Protein AF-A0A1E8W1L3-F1 (afdb_monomer)

Structure (mmCIF, N/CA/C/O backbone):
data_AF-A0A1E8W1L3-F1
#
_entry.id   AF-A0A1E8W1L3-F1
#
loop_
_atom_site.group_PDB
_atom_site.id
_atom_site.type_symbol
_atom_site.label_atom_id
_atom_site.label_alt_id
_atom_site.label_comp_id
_atom_site.label_asym_id
_atom_site.label_entity_id
_atom_site.label_seq_id
_atom_site.pdbx_PDB_ins_code
_atom_site.Cartn_x
_atom_site.Cartn_y
_atom_site.Cartn_z
_atom_site.occupancy
_atom_site.B_iso_or_equiv
_atom_site.auth_seq_id
_atom_site.auth_comp_id
_atom_site.auth_asym_id
_atom_site.auth_atom_id
_atom_site.pdbx_PDB_model_num
ATOM 1 N N . MET A 1 1 ? 4.325 2.516 -3.346 1.00 89.62 1 MET A N 1
ATOM 2 C CA . MET A 1 1 ? 2.999 1.878 -3.500 1.00 89.62 1 MET A CA 1
ATOM 3 C C . MET A 1 1 ? 1.967 2.890 -3.979 1.00 89.62 1 MET A C 1
ATOM 5 O O . MET A 1 1 ? 1.993 4.034 -3.534 1.00 89.62 1 MET A O 1
ATOM 9 N N . LYS A 1 2 ? 1.027 2.461 -4.825 1.00 94.31 2 LYS A N 1
ATOM 10 C CA . LYS A 1 2 ? -0.070 3.269 -5.385 1.00 94.31 2 LYS A CA 1
ATOM 11 C C . LYS A 1 2 ? -1.357 3.261 -4.541 1.00 94.31 2 LYS A C 1
ATOM 13 O O . LYS A 1 2 ? -2.400 3.712 -5.000 1.00 94.31 2 LYS A O 1
ATOM 18 N N . LEU A 1 3 ? -1.303 2.813 -3.281 1.00 96.62 3 LEU A N 1
ATOM 19 C CA . LEU A 1 3 ? -2.484 2.646 -2.410 1.00 96.62 3 LEU A CA 1
ATOM 20 C C . LEU A 1 3 ? -3.369 3.895 -2.308 1.00 96.62 3 LEU A C 1
ATOM 22 O O . LEU A 1 3 ? -4.584 3.810 -2.454 1.00 96.62 3 LEU A O 1
ATOM 26 N N . LYS A 1 4 ? -2.766 5.072 -2.109 1.00 97.62 4 LYS A N 1
ATOM 27 C CA . L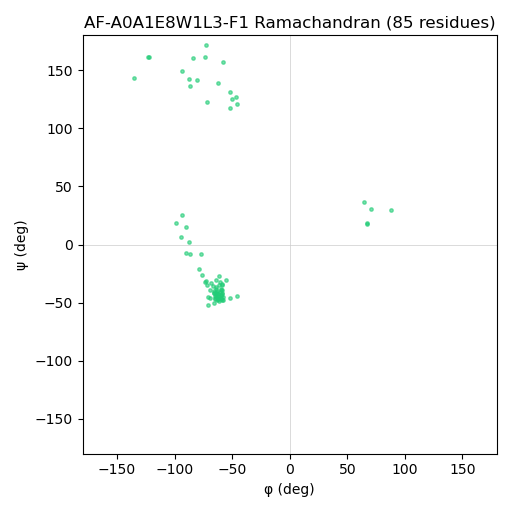YS A 1 4 ? -3.510 6.337 -2.003 1.00 97.62 4 LYS A CA 1
ATOM 28 C C . LYS A 1 4 ? -4.239 6.697 -3.297 1.00 97.62 4 LYS A C 1
ATOM 30 O O . LYS A 1 4 ? -5.322 7.278 -3.242 1.00 97.62 4 LYS A O 1
ATOM 35 N N . GLU A 1 5 ? -3.633 6.394 -4.438 1.00 97.44 5 GLU A N 1
ATOM 36 C CA . GLU A 1 5 ? -4.208 6.631 -5.761 1.00 97.44 5 GLU A CA 1
ATOM 37 C C . GLU A 1 5 ? -5.366 5.666 -6.020 1.00 97.44 5 GLU A C 1
ATOM 39 O O . GLU A 1 5 ? -6.482 6.116 -6.277 1.00 97.44 5 GLU A O 1
ATOM 44 N N . LEU A 1 6 ? -5.135 4.363 -5.834 1.00 97.44 6 LEU A N 1
ATOM 45 C CA . LEU A 1 6 ? -6.142 3.311 -5.999 1.00 97.44 6 LEU A CA 1
ATOM 46 C C . LEU A 1 6 ? -7.348 3.535 -5.084 1.00 97.44 6 LEU A C 1
ATOM 48 O O . LEU A 1 6 ? -8.491 3.507 -5.541 1.00 97.44 6 LEU A O 1
ATOM 52 N N . ARG A 1 7 ? -7.109 3.874 -3.814 1.00 98.12 7 ARG A N 1
ATOM 53 C CA . ARG A 1 7 ? -8.175 4.214 -2.872 1.00 98.12 7 ARG A CA 1
ATOM 54 C C . ARG A 1 7 ? -9.022 5.390 -3.358 1.00 98.12 7 ARG A C 1
ATOM 56 O O . ARG A 1 7 ? -10.248 5.336 -3.296 1.00 98.12 7 ARG A O 1
ATOM 63 N N . ARG 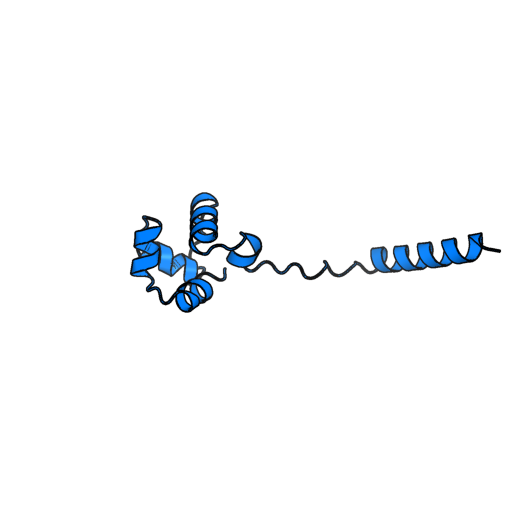A 1 8 ? -8.377 6.471 -3.812 1.00 98.12 8 ARG A N 1
ATOM 64 C CA . ARG A 1 8 ? -9.067 7.674 -4.307 1.00 98.12 8 ARG A CA 1
ATOM 65 C C . ARG A 1 8 ? -9.854 7.390 -5.582 1.00 98.12 8 ARG A C 1
ATOM 67 O O . ARG A 1 8 ? -10.978 7.866 -5.689 1.00 98.12 8 ARG A O 1
ATOM 74 N N . LYS A 1 9 ? -9.300 6.592 -6.499 1.00 97.62 9 LYS A N 1
ATOM 75 C CA . LYS A 1 9 ? -9.976 6.136 -7.724 1.00 97.62 9 LYS A CA 1
ATOM 76 C C . LYS A 1 9 ? -11.256 5.352 -7.413 1.00 97.62 9 LYS A C 1
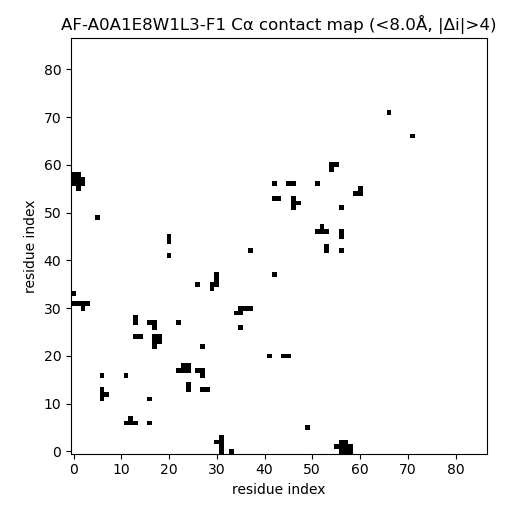ATOM 78 O O . LYS A 1 9 ? -12.236 5.490 -8.131 1.00 97.62 9 LYS A O 1
ATOM 83 N N . ASN A 1 10 ? -11.260 4.602 -6.312 1.00 97.19 10 ASN A N 1
ATOM 84 C CA . ASN A 1 10 ? -12.423 3.858 -5.823 1.00 97.19 10 ASN A CA 1
ATOM 85 C C . ASN A 1 10 ? -13.352 4.676 -4.902 1.00 97.19 10 ASN A C 1
ATOM 87 O O . ASN A 1 10 ? -14.325 4.139 -4.383 1.00 97.19 10 ASN A O 1
ATOM 91 N N . GLY A 1 11 ? -13.072 5.963 -4.659 1.00 98.00 11 GLY A N 1
ATOM 92 C CA . GLY A 1 11 ? -13.913 6.815 -3.809 1.00 98.00 11 GLY A CA 1
ATOM 93 C C . GLY A 1 11 ? -13.921 6.431 -2.323 1.00 98.00 11 GLY A C 1
ATOM 94 O O . GLY A 1 11 ? -14.821 6.836 -1.590 1.00 98.00 11 GLY A O 1
ATOM 95 N N . LEU A 1 12 ? -12.930 5.664 -1.860 1.00 98.25 12 LEU A N 1
ATOM 96 C CA . LEU A 1 12 ? -12.889 5.132 -0.499 1.00 98.25 12 LEU A CA 1
ATOM 97 C C . LEU A 1 12 ? -12.108 6.042 0.464 1.00 98.25 12 LEU A C 1
ATOM 99 O O . LEU A 1 12 ? -11.125 6.711 0.123 1.00 98.25 12 LEU A O 1
ATOM 103 N N . THR A 1 13 ? -12.510 6.034 1.729 1.00 98.56 13 THR A N 1
ATOM 104 C CA . THR A 1 13 ? -11.761 6.620 2.847 1.00 98.56 13 THR A CA 1
ATOM 105 C C . THR A 1 13 ? -10.719 5.633 3.375 1.00 98.56 13 THR A C 1
ATOM 107 O O . THR A 1 13 ? -10.802 4.429 3.143 1.00 98.56 13 THR A O 1
ATOM 110 N N . GLN A 1 14 ? -9.712 6.131 4.101 1.00 98.44 14 GLN A N 1
ATOM 111 C CA . GLN A 1 14 ? -8.718 5.257 4.745 1.00 98.44 14 GLN A CA 1
ATOM 112 C C . GLN A 1 14 ? -9.363 4.301 5.759 1.00 98.44 14 GLN A C 1
ATOM 114 O O . GLN A 1 14 ? -8.890 3.183 5.916 1.00 98.44 14 GLN A O 1
ATOM 119 N N . GLU A 1 15 ? -10.440 4.738 6.421 1.00 98.56 15 GLU A N 1
ATOM 120 C CA . GLU A 1 15 ? -11.206 3.919 7.367 1.00 98.56 15 GLU A CA 1
ATOM 121 C C . GLU A 1 15 ? -11.873 2.734 6.663 1.00 98.56 15 GLU A C 1
ATOM 123 O O . GLU A 1 15 ? -11.755 1.603 7.116 1.00 98.56 15 GLU A O 1
ATOM 128 N N . GLN A 1 16 ? -12.518 2.984 5.518 1.00 98.56 16 GLN A N 1
ATOM 129 C CA . GLN A 1 16 ? -13.206 1.944 4.752 1.00 98.56 16 GLN A CA 1
ATOM 130 C C . GLN A 1 16 ? -12.241 0.864 4.262 1.00 98.56 16 GLN A C 1
ATOM 132 O O . GLN A 1 16 ? -12.522 -0.312 4.447 1.00 98.56 16 GLN A O 1
ATOM 137 N N . VAL A 1 17 ? -11.092 1.241 3.690 1.00 98.25 17 VAL A N 1
ATOM 138 C CA . VAL A 1 17 ? -10.116 0.244 3.215 1.00 98.25 17 VAL A CA 1
ATOM 139 C C . VAL A 1 17 ? -9.526 -0.547 4.380 1.00 98.25 17 VAL A C 1
ATOM 141 O O . VAL A 1 17 ? -9.407 -1.763 4.293 1.00 98.25 17 VAL A O 1
ATOM 144 N N . ALA A 1 18 ? -9.205 0.125 5.489 1.00 98.19 18 ALA A N 1
ATOM 145 C CA . ALA A 1 18 ? -8.700 -0.538 6.685 1.00 98.19 18 ALA A CA 1
ATOM 146 C C . ALA A 1 18 ? -9.711 -1.552 7.248 1.00 98.19 18 ALA A C 1
ATOM 148 O O . ALA A 1 18 ? -9.324 -2.664 7.595 1.00 98.19 18 ALA A O 1
ATOM 149 N N . ALA A 1 19 ? -11.001 -1.202 7.263 1.00 98.19 19 ALA A N 1
ATOM 150 C CA . ALA A 1 19 ? -12.075 -2.106 7.661 1.00 98.19 19 ALA A CA 1
ATOM 151 C C . ALA A 1 19 ? -12.238 -3.293 6.696 1.00 98.19 19 ALA A C 1
ATOM 153 O O . ALA A 1 19 ? -12.404 -4.418 7.157 1.00 98.19 19 ALA A O 1
ATOM 154 N N . ILE A 1 20 ? -12.147 -3.062 5.380 1.00 96.56 20 ILE A N 1
ATOM 155 C CA . ILE A 1 20 ? -12.245 -4.113 4.351 1.00 96.56 20 ILE A CA 1
ATOM 156 C C . ILE A 1 20 ? -11.152 -5.169 4.529 1.00 96.56 20 ILE A C 1
ATOM 158 O O . ILE A 1 20 ? -11.437 -6.359 4.449 1.00 96.56 20 ILE A O 1
ATOM 162 N N . ILE A 1 21 ? -9.916 -4.742 4.797 1.00 96.19 21 ILE A N 1
ATOM 163 C CA . ILE A 1 21 ? -8.766 -5.650 4.938 1.00 96.19 21 ILE A CA 1
ATOM 164 C C . ILE A 1 21 ? -8.490 -6.055 6.396 1.00 96.19 21 ILE A C 1
ATOM 166 O O . ILE A 1 21 ? -7.482 -6.695 6.676 1.00 96.19 21 ILE A O 1
ATOM 170 N N . GLY A 1 22 ? -9.358 -5.669 7.338 1.00 96.69 22 GLY A N 1
ATOM 171 C CA . GLY A 1 22 ? -9.292 -6.117 8.732 1.00 96.69 22 GLY A CA 1
ATOM 172 C C . GLY A 1 22 ? -8.127 -5.559 9.558 1.00 96.69 22 GLY A C 1
ATOM 173 O O . GLY A 1 22 ? -7.667 -6.225 10.483 1.00 96.69 22 GLY A O 1
ATOM 174 N N . ILE A 1 23 ? -7.644 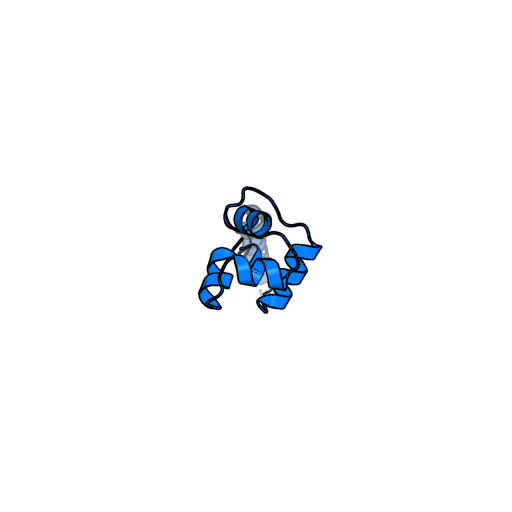-4.344 9.269 1.00 97.25 23 ILE A N 1
ATOM 175 C CA . ILE A 1 23 ? -6.523 -3.723 9.998 1.00 97.25 23 ILE A CA 1
ATOM 176 C C . ILE A 1 23 ? -6.900 -2.376 10.630 1.00 97.25 23 ILE A C 1
ATOM 178 O O . ILE A 1 23 ? -7.843 -1.715 10.198 1.00 97.25 23 ILE A O 1
ATOM 182 N N . PRO A 1 24 ? -6.129 -1.879 11.616 1.00 98.31 24 PRO A N 1
ATOM 183 C CA . PRO A 1 24 ? -6.337 -0.533 12.136 1.00 98.31 24 PRO A CA 1
ATOM 184 C C . PRO A 1 24 ? -6.115 0.546 11.065 1.00 98.31 24 PRO A C 1
ATOM 186 O O . PRO A 1 24 ? -5.104 0.531 10.356 1.00 98.31 24 PRO A O 1
ATOM 189 N N . LYS A 1 25 ? -6.974 1.575 11.032 1.00 98.19 25 LYS A N 1
ATOM 190 C CA . LYS A 1 25 ? -6.830 2.759 10.157 1.00 98.19 25 LYS A CA 1
ATOM 191 C C . LYS A 1 25 ? -5.414 3.338 10.155 1.00 98.19 25 LYS A C 1
ATOM 193 O O . LYS A 1 25 ? -4.875 3.674 9.103 1.00 98.19 25 LYS A O 1
ATOM 198 N N . LYS A 1 26 ?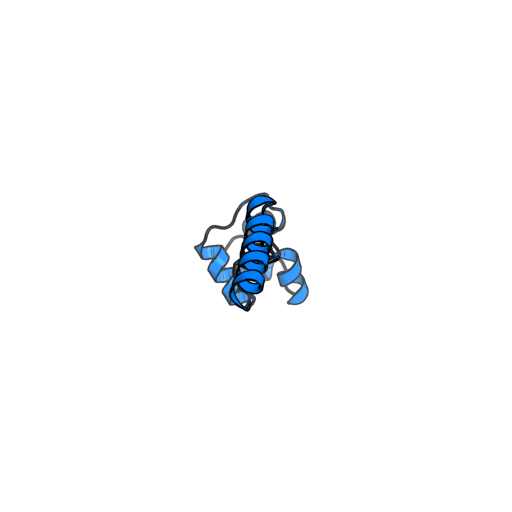 -4.797 3.461 11.336 1.00 98.25 26 LYS A N 1
ATOM 199 C CA . LYS A 1 26 ? -3.436 4.005 11.490 1.00 98.25 26 LYS A CA 1
ATOM 200 C C . LYS A 1 26 ? -2.394 3.160 10.749 1.00 98.25 26 LYS A C 1
ATOM 202 O O . LYS A 1 26 ? -1.450 3.716 10.193 1.00 98.25 26 LYS A O 1
ATOM 207 N N . THR A 1 27 ? -2.579 1.843 10.706 1.00 97.94 27 THR A N 1
ATOM 208 C CA . THR A 1 27 ? -1.724 0.919 9.954 1.00 97.94 27 THR A CA 1
ATOM 209 C C . THR A 1 27 ? -1.854 1.179 8.456 1.00 97.94 27 THR A C 1
ATOM 211 O O . THR A 1 27 ? -0.848 1.452 7.807 1.00 97.94 27 THR A O 1
ATOM 214 N N . TYR A 1 28 ? -3.084 1.236 7.934 1.00 98.19 28 TYR A N 1
ATOM 215 C CA . TYR A 1 28 ? -3.330 1.567 6.527 1.00 98.19 28 TYR A CA 1
ATOM 216 C C . TYR A 1 28 ? -2.780 2.955 6.142 1.00 98.19 28 TYR A C 1
ATOM 218 O O . TYR A 1 28 ? -2.119 3.124 5.118 1.00 98.19 28 TYR A O 1
ATOM 226 N N . GLN A 1 29 ? -2.974 3.959 7.002 1.00 98.19 29 GLN A N 1
ATOM 227 C CA . GLN A 1 29 ? -2.420 5.301 6.811 1.00 98.19 29 GLN A CA 1
ATOM 228 C C . GLN A 1 29 ? -0.885 5.287 6.735 1.00 98.19 29 GLN A C 1
ATOM 230 O O . GLN A 1 29 ? -0.303 6.034 5.947 1.00 98.19 29 GLN A O 1
ATOM 235 N N . ASN A 1 30 ? -0.222 4.462 7.549 1.00 98.12 30 ASN A N 1
ATOM 236 C CA . ASN A 1 30 ? 1.231 4.322 7.514 1.00 98.12 30 ASN A CA 1
ATOM 237 C C . ASN A 1 30 ? 1.714 3.645 6.226 1.00 98.12 30 ASN A C 1
ATOM 239 O O . ASN A 1 30 ? 2.761 4.054 5.723 1.00 98.12 30 ASN A O 1
ATOM 243 N N . TYR A 1 31 ? 0.945 2.708 5.661 1.00 97.50 31 TYR A N 1
ATOM 244 C CA . TYR A 1 31 ? 1.225 2.145 4.336 1.00 97.50 3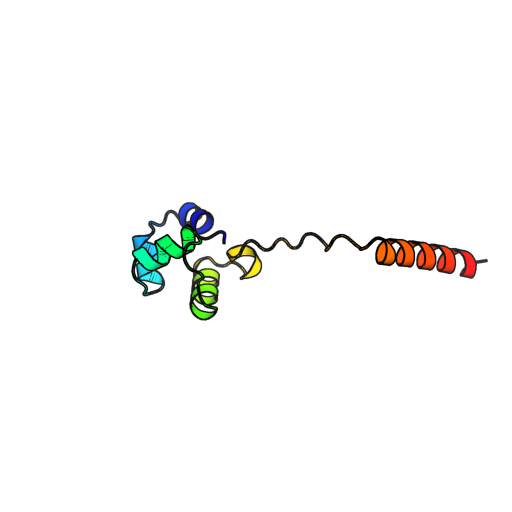1 TYR A CA 1
ATOM 245 C C . TYR A 1 31 ? 1.140 3.213 3.241 1.00 97.50 31 TYR A C 1
ATOM 247 O O . TYR A 1 31 ? 2.077 3.369 2.462 1.00 97.50 31 TYR A O 1
ATOM 255 N N . GLU A 1 32 ? 0.077 4.029 3.215 1.00 97.12 32 GLU A N 1
ATOM 256 C CA . GLU A 1 32 ? -0.055 5.113 2.222 1.00 97.12 32 GLU A CA 1
ATOM 257 C C . GLU A 1 32 ? 1.052 6.170 2.319 1.00 97.12 32 GLU A C 1
ATOM 259 O O . GLU A 1 32 ? 1.356 6.842 1.334 1.00 97.12 32 GLU A O 1
ATOM 264 N N . ARG A 1 33 ? 1.626 6.351 3.512 1.00 96.94 33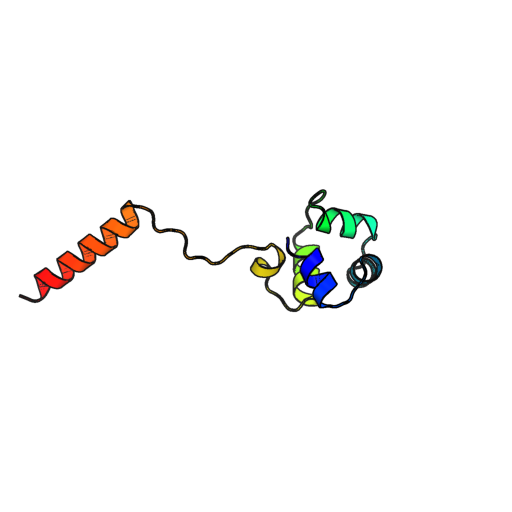 ARG A N 1
ATOM 265 C CA . ARG A 1 33 ? 2.722 7.293 3.766 1.00 96.94 33 ARG A CA 1
ATOM 266 C C . ARG A 1 33 ? 4.112 6.684 3.569 1.00 96.94 33 ARG A C 1
ATOM 268 O O . ARG A 1 33 ? 5.080 7.426 3.678 1.00 96.94 33 ARG A O 1
ATOM 275 N N . GLY A 1 34 ? 4.221 5.372 3.351 1.00 94.06 34 GLY A N 1
ATOM 276 C CA . GLY A 1 34 ? 5.507 4.668 3.291 1.00 94.06 34 GLY A CA 1
ATOM 277 C C . GLY A 1 34 ? 6.261 4.617 4.626 1.00 94.06 34 GLY A C 1
ATOM 278 O O . GLY A 1 34 ? 7.456 4.367 4.646 1.00 94.06 34 GLY A O 1
ATOM 279 N N . VAL A 1 35 ? 5.582 4.868 5.751 1.00 96.50 35 VAL A N 1
ATOM 280 C CA . VAL A 1 35 ? 6.179 4.781 7.101 1.00 96.50 35 VAL A CA 1
ATOM 281 C C . VAL A 1 35 ? 6.324 3.326 7.546 1.00 96.50 35 VAL A C 1
ATOM 283 O O . VAL A 1 35 ? 7.159 3.004 8.386 1.00 96.50 35 VAL A O 1
ATOM 286 N N . ARG A 1 36 ? 5.474 2.450 7.009 1.00 94.06 36 ARG A N 1
ATOM 287 C CA . 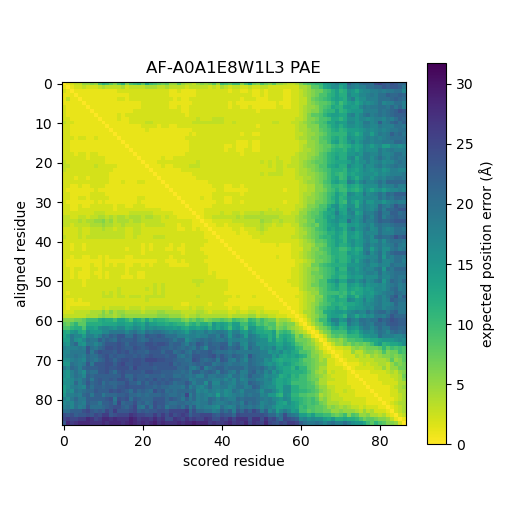ARG A 1 36 ? 5.489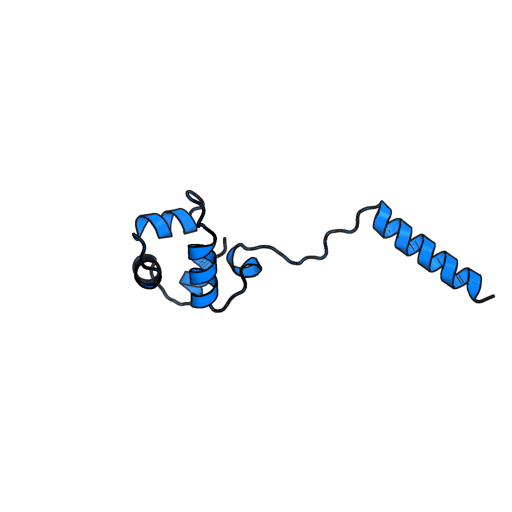 1.012 7.256 1.00 94.06 36 ARG A CA 1
ATOM 288 C C . ARG A 1 36 ? 5.308 0.299 5.925 1.00 94.06 36 ARG A C 1
ATOM 290 O O . ARG A 1 36 ? 4.518 0.756 5.100 1.00 94.06 36 ARG A O 1
ATOM 297 N N . GLU A 1 37 ? 5.987 -0.824 5.754 1.00 93.31 37 GLU A N 1
ATOM 298 C CA . GLU A 1 37 ? 5.732 -1.733 4.640 1.00 93.31 37 GLU A CA 1
ATOM 299 C C . GLU A 1 37 ? 4.625 -2.729 4.996 1.00 93.31 37 GLU A C 1
ATOM 301 O O . GLU A 1 37 ? 4.496 -3.163 6.146 1.00 93.31 37 GLU A O 1
ATOM 306 N N . ALA A 1 38 ? 3.788 -3.038 4.010 1.00 95.50 38 ALA A N 1
ATOM 307 C CA . ALA A 1 38 ? 2.822 -4.119 4.105 1.00 95.50 38 ALA A CA 1
ATOM 308 C C . ALA A 1 38 ? 3.539 -5.445 3.829 1.00 95.50 38 ALA A C 1
ATOM 310 O O . ALA A 1 38 ? 4.415 -5.502 2.968 1.00 95.50 38 ALA A O 1
ATOM 311 N N . ASP A 1 39 ? 3.177 -6.493 4.563 1.00 96.31 39 ASP A N 1
ATOM 312 C CA . ASP A 1 39 ? 3.636 -7.842 4.244 1.00 96.31 39 ASP A CA 1
ATOM 313 C C . ASP A 1 39 ? 2.937 -8.376 2.984 1.00 96.31 39 ASP A C 1
ATOM 315 O O . ASP A 1 39 ? 2.007 -7.770 2.444 1.00 96.31 39 ASP A O 1
ATOM 319 N N . SER A 1 40 ? 3.402 -9.525 2.499 1.00 96.31 40 SER A N 1
ATOM 320 C CA . SER A 1 40 ? 2.872 -10.153 1.290 1.00 96.31 40 SER A CA 1
ATOM 321 C C . SER A 1 40 ? 1.380 -10.476 1.376 1.00 96.31 40 SER A C 1
ATOM 323 O O . SER A 1 40 ? 0.689 -10.365 0.371 1.00 96.31 40 SER A O 1
ATOM 325 N N . GLU A 1 41 ? 0.868 -10.854 2.549 1.00 96.62 41 GLU A N 1
ATOM 326 C CA . GLU A 1 41 ? -0.542 -11.222 2.722 1.00 96.62 41 GLU A CA 1
ATOM 327 C C . GLU A 1 41 ? -1.448 -9.994 2.567 1.00 96.62 41 GLU A C 1
ATOM 329 O O . GLU A 1 41 ? -2.419 -10.011 1.803 1.00 96.62 41 GLU A O 1
ATOM 334 N N . VAL A 1 42 ? -1.075 -8.886 3.211 1.00 97.12 42 VAL A N 1
ATOM 335 C CA . VAL A 1 42 ? -1.760 -7.598 3.061 1.00 97.12 42 VAL A CA 1
ATOM 336 C C . VAL A 1 42 ? -1.645 -7.080 1.627 1.00 97.12 42 VAL A C 1
ATOM 338 O O . VAL A 1 42 ? -2.621 -6.555 1.090 1.00 97.12 42 VAL A O 1
ATOM 341 N N . LEU A 1 43 ? -0.482 -7.229 0.986 1.00 97.38 43 LEU A N 1
ATOM 342 C CA . LEU A 1 43 ? -0.290 -6.824 -0.408 1.00 97.38 43 LEU A CA 1
ATOM 343 C C . LEU A 1 43 ? -1.196 -7.612 -1.362 1.00 97.38 43 LEU A C 1
ATOM 345 O O . LEU A 1 43 ? -1.865 -6.990 -2.184 1.00 97.38 43 LEU A O 1
ATOM 349 N N . CYS A 1 44 ? -1.269 -8.939 -1.231 1.00 97.75 44 CYS A N 1
ATOM 350 C CA . CYS A 1 44 ? -2.180 -9.768 -2.026 1.00 97.75 44 CYS A CA 1
ATOM 351 C C . CYS A 1 44 ? -3.640 -9.362 -1.796 1.00 97.75 44 CYS A C 1
ATOM 353 O O . CYS A 1 44 ? -4.359 -9.099 -2.753 1.00 97.75 44 CYS A O 1
ATOM 355 N N . THR A 1 45 ? -4.047 -9.183 -0.537 1.00 97.69 45 THR A N 1
ATOM 356 C CA . THR A 1 45 ? -5.417 -8.765 -0.192 1.00 97.69 45 THR A CA 1
ATOM 357 C C . THR A 1 45 ? -5.782 -7.416 -0.821 1.00 97.69 45 THR A C 1
ATOM 359 O O . THR A 1 45 ? -6.886 -7.229 -1.330 1.00 97.69 45 THR A O 1
ATOM 362 N N . LEU A 1 46 ? -4.857 -6.452 -0.807 1.00 98.00 46 LEU A N 1
ATOM 363 C CA . LEU A 1 46 ? -5.058 -5.142 -1.429 1.00 98.00 46 LEU A CA 1
ATOM 364 C C . LEU A 1 46 ? -5.092 -5.229 -2.960 1.00 98.00 46 LEU A C 1
ATOM 366 O O . LEU A 1 46 ? -5.886 -4.524 -3.581 1.00 98.00 46 LEU A O 1
ATOM 370 N N . ALA A 1 47 ? -4.247 -6.068 -3.560 1.00 97.75 47 ALA A N 1
ATOM 371 C CA . ALA A 1 47 ? -4.235 -6.318 -4.998 1.00 97.75 47 ALA A CA 1
ATOM 372 C C . ALA A 1 47 ? -5.571 -6.915 -5.465 1.00 97.75 47 ALA A C 1
ATOM 374 O O . ALA A 1 47 ? -6.195 -6.364 -6.373 1.00 97.75 47 ALA A O 1
ATOM 375 N N . ASP A 1 48 ? -6.061 -7.942 -4.768 1.00 97.56 48 ASP A N 1
ATOM 376 C CA . ASP A 1 48 ? -7.356 -8.574 -5.033 1.00 97.56 48 ASP A CA 1
ATOM 377 C C . ASP A 1 48 ? -8.511 -7.585 -4.843 1.00 97.56 48 ASP A C 1
ATOM 379 O O . ASP A 1 48 ? -9.400 -7.489 -5.689 1.00 97.56 48 ASP A O 1
ATOM 383 N N . HIS A 1 49 ? -8.480 -6.789 -3.767 1.00 97.31 49 HIS A N 1
ATOM 384 C CA . HIS A 1 49 ? -9.502 -5.778 -3.499 1.00 97.31 49 HIS A CA 1
ATOM 385 C C . HIS A 1 49 ? -9.603 -4.729 -4.615 1.00 97.31 49 HIS A C 1
ATOM 387 O O . HIS A 1 49 ? -10.706 -4.343 -5.003 1.00 97.31 49 HIS A O 1
ATOM 393 N N . TYR A 1 50 ? -8.464 -4.252 -5.120 1.00 97.31 50 TYR A N 1
ATOM 394 C CA . TYR A 1 50 ? -8.430 -3.244 -6.179 1.00 97.31 50 TYR A CA 1
ATOM 395 C C . TYR A 1 50 ? -8.500 -3.833 -7.594 1.00 97.31 50 TYR A C 1
ATOM 397 O O . TYR A 1 50 ? -8.634 -3.063 -8.545 1.00 97.31 50 TYR A O 1
ATOM 405 N N . GLY A 1 51 ? -8.421 -5.159 -7.742 1.00 96.94 51 GLY A N 1
ATOM 406 C CA . GLY A 1 51 ? -8.403 -5.837 -9.037 1.00 96.94 51 GLY A CA 1
ATOM 407 C C . GLY A 1 51 ? -7.169 -5.497 -9.878 1.00 96.94 51 GLY A C 1
ATOM 408 O O . GLY A 1 51 ? -7.286 -5.340 -11.092 1.00 96.94 51 GLY A O 1
ATOM 409 N N . VAL A 1 52 ? -6.007 -5.335 -9.239 1.00 96.94 52 VAL A N 1
ATOM 410 C CA . VAL A 1 52 ? -4.732 -4.977 -9.889 1.00 96.94 52 VAL A CA 1
ATOM 411 C C . VAL A 1 52 ? -3.655 -6.015 -9.583 1.00 96.94 52 VAL A C 1
ATOM 413 O O . VAL A 1 52 ? -3.763 -6.764 -8.617 1.00 96.94 52 VAL A O 1
ATOM 416 N N . SER A 1 53 ? -2.582 -6.052 -10.374 1.00 96.44 53 SER A N 1
ATOM 417 C CA . SER A 1 53 ? -1.423 -6.896 -10.061 1.00 96.44 53 SER A CA 1
ATOM 418 C C . SER A 1 53 ? -0.602 -6.325 -8.898 1.00 96.44 53 SER A C 1
ATOM 420 O O . SER A 1 53 ? -0.664 -5.130 -8.591 1.00 96.44 53 SER A O 1
ATOM 422 N N . LEU A 1 54 ? 0.237 -7.163 -8.277 1.00 95.75 54 LEU A N 1
ATOM 423 C CA . LEU A 1 54 ? 1.199 -6.694 -7.275 1.00 95.75 54 LEU A CA 1
ATOM 424 C C . LEU A 1 54 ? 2.156 -5.643 -7.845 1.00 95.75 54 LEU A C 1
ATOM 426 O O . LEU A 1 54 ? 2.432 -4.661 -7.160 1.00 95.75 54 LEU A O 1
ATOM 430 N N . ASP A 1 55 ? 2.615 -5.807 -9.089 1.00 94.12 55 ASP A N 1
ATOM 431 C CA . ASP A 1 55 ? 3.491 -4.833 -9.750 1.00 94.12 55 ASP A CA 1
ATOM 432 C C . ASP A 1 55 ? 2.816 -3.458 -9.843 1.00 94.12 55 ASP A C 1
ATOM 434 O O . ASP A 1 55 ? 3.403 -2.445 -9.455 1.00 94.12 55 ASP A O 1
ATOM 438 N N . GLU A 1 56 ? 1.548 -3.412 -10.259 1.00 94.44 56 GLU A N 1
ATOM 439 C CA . GLU A 1 56 ? 0.786 -2.165 -10.315 1.00 94.44 56 GLU A CA 1
ATOM 440 C C . GLU A 1 56 ? 0.571 -1.567 -8.915 1.00 94.44 56 GLU A C 1
ATOM 442 O O . GLU A 1 56 ? 0.784 -0.366 -8.714 1.00 94.44 56 GLU A O 1
ATOM 447 N N . LEU A 1 57 ? 0.214 -2.401 -7.930 1.00 95.75 57 LEU A N 1
ATOM 448 C CA . LEU A 1 57 ? -0.017 -1.995 -6.542 1.00 95.75 57 LEU A CA 1
ATOM 449 C C . LEU A 1 57 ? 1.224 -1.338 -5.925 1.00 95.75 57 LEU A C 1
ATOM 451 O O . LEU A 1 57 ? 1.138 -0.276 -5.294 1.00 95.75 57 LEU A O 1
ATOM 455 N N . VAL A 1 58 ? 2.394 -1.959 -6.085 1.00 93.88 58 VAL A N 1
ATOM 456 C CA . VAL A 1 58 ? 3.643 -1.436 -5.515 1.00 93.88 58 VAL A CA 1
ATOM 457 C C . VAL A 1 58 ? 4.215 -0.291 -6.348 1.00 93.88 58 VAL A C 1
ATOM 459 O O . VAL A 1 58 ? 4.900 0.571 -5.789 1.00 93.88 58 VAL A O 1
ATOM 462 N N . GLY A 1 59 ? 3.816 -0.193 -7.619 1.00 90.00 59 GLY A N 1
ATOM 463 C CA . GLY A 1 59 ? 4.259 0.820 -8.571 1.00 90.00 59 GLY A CA 1
ATOM 464 C C . GLY A 1 59 ? 5.525 0.418 -9.322 1.00 90.00 59 GLY A C 1
ATOM 465 O O . GLY A 1 59 ? 6.308 1.292 -9.681 1.00 90.00 59 GLY A O 1
ATOM 466 N N . ARG A 1 60 ? 5.739 -0.886 -9.526 1.00 89.06 60 ARG A N 1
ATOM 467 C CA . ARG A 1 60 ? 6.800 -1.397 -10.389 1.00 89.06 60 ARG A CA 1
ATOM 468 C C . ARG A 1 60 ? 6.413 -1.124 -11.839 1.00 89.06 60 ARG A C 1
ATOM 470 O O . ARG A 1 60 ? 5.347 -1.536 -12.289 1.00 89.06 60 ARG A O 1
ATOM 477 N N . ASP A 1 61 ? 7.277 -0.412 -12.546 1.00 79.56 61 ASP A N 1
ATOM 478 C CA . ASP A 1 61 ? 7.136 -0.206 -13.979 1.00 79.56 61 ASP A CA 1
ATOM 479 C C . ASP A 1 61 ? 7.793 -1.373 -14.731 1.00 79.56 61 ASP A C 1
ATOM 481 O O . ASP A 1 61 ? 8.887 -1.812 -14.371 1.00 79.56 61 ASP A O 1
ATOM 485 N N . HIS A 1 62 ? 7.110 -1.868 -15.763 1.00 70.69 62 HIS A N 1
ATOM 486 C CA . HIS A 1 62 ? 7.612 -2.881 -16.700 1.00 70.69 62 HIS A CA 1
ATOM 487 C C . HIS A 1 62 ? 8.246 -2.231 -17.932 1.00 70.69 62 HIS A C 1
ATOM 489 O O . HIS A 1 62 ? 8.298 -2.837 -19.003 1.00 70.69 62 HIS A O 1
ATOM 495 N N . SER A 1 63 ? 8.738 -0.996 -17.797 1.00 70.19 63 SER A N 1
ATOM 496 C CA . SER A 1 63 ? 9.685 -0.446 -18.760 1.00 70.19 63 SER A CA 1
ATOM 497 C C . SER A 1 63 ? 10.763 -1.506 -19.010 1.00 70.19 63 SER A C 1
ATOM 499 O O . SER A 1 63 ? 11.309 -2.030 -18.030 1.00 70.19 63 SER A O 1
ATOM 501 N N . PRO A 1 64 ? 11.036 -1.878 -20.281 1.00 65.81 64 PRO A N 1
ATOM 502 C CA . PRO A 1 64 ? 12.074 -2.850 -20.578 1.00 65.81 64 PRO A CA 1
ATOM 503 C C . PRO A 1 64 ? 13.319 -2.389 -19.840 1.00 65.81 64 PRO A C 1
ATOM 505 O O . PRO A 1 64 ? 13.691 -1.216 -19.955 1.00 65.81 64 PRO A O 1
ATOM 508 N N . MET A 1 65 ? 13.890 -3.276 -19.016 1.00 68.19 65 MET A N 1
ATOM 509 C CA . MET A 1 65 ? 15.163 -2.994 -18.363 1.00 68.19 65 MET A CA 1
ATOM 510 C C . MET A 1 65 ? 16.068 -2.435 -19.448 1.00 68.19 65 MET A C 1
ATOM 512 O O . MET A 1 65 ? 16.209 -3.063 -20.500 1.00 68.19 65 MET A O 1
ATOM 516 N N . ALA A 1 66 ? 16.549 -1.205 -19.245 1.00 70.38 66 ALA A N 1
ATOM 517 C CA . ALA A 1 66 ? 17.415 -0.571 -20.217 1.00 70.38 66 ALA A CA 1
ATOM 518 C C . ALA A 1 66 ? 18.529 -1.573 -20.502 1.00 70.38 66 ALA A C 1
ATOM 520 O O . ALA A 1 66 ? 19.228 -1.970 -19.565 1.00 70.38 66 ALA A O 1
ATOM 521 N N . LYS A 1 67 ? 18.614 -2.032 -21.758 1.00 73.25 67 LYS A N 1
ATOM 522 C CA . LYS A 1 67 ? 19.670 -2.952 -22.160 1.00 73.25 67 LYS A CA 1
ATOM 523 C C . LYS A 1 67 ? 20.979 -2.323 -21.723 1.00 73.25 67 LYS A C 1
ATOM 525 O O . LYS A 1 67 ? 21.211 -1.128 -21.941 1.00 73.25 67 LYS A O 1
ATOM 530 N N . THR A 1 68 ? 21.806 -3.109 -21.060 1.00 80.69 68 THR A N 1
ATOM 531 C CA . THR A 1 68 ? 23.176 -2.700 -20.795 1.00 80.69 68 THR A CA 1
ATOM 532 C C . THR A 1 68 ? 23.868 -2.418 -22.129 1.00 80.69 68 THR A C 1
ATOM 534 O O . THR A 1 68 ? 23.458 -2.909 -23.185 1.00 80.69 68 THR A O 1
ATOM 537 N N . ALA A 1 69 ? 24.921 -1.601 -22.101 1.00 76.44 69 ALA A N 1
ATOM 538 C CA . ALA A 1 69 ? 25.692 -1.317 -23.310 1.00 76.44 69 ALA A CA 1
ATOM 539 C C . ALA A 1 69 ? 26.215 -2.608 -23.973 1.00 76.44 69 ALA A C 1
ATOM 541 O O . ALA A 1 69 ? 26.309 -2.666 -25.196 1.00 76.44 69 ALA A O 1
ATOM 542 N N . ASP A 1 70 ? 26.493 -3.641 -23.172 1.00 82.00 70 ASP A N 1
ATOM 543 C CA . ASP A 1 70 ? 26.950 -4.948 -23.644 1.00 82.00 70 ASP A CA 1
ATOM 544 C C . ASP A 1 70 ? 25.834 -5.725 -24.360 1.00 82.00 70 ASP A C 1
ATOM 546 O O . ASP A 1 70 ? 26.052 -6.204 -25.469 1.00 82.00 70 ASP A O 1
ATOM 550 N N . GLU A 1 71 ? 24.618 -5.767 -23.804 1.00 83.44 71 GLU A N 1
ATOM 551 C CA . GLU A 1 71 ? 23.461 -6.425 -24.439 1.00 83.44 71 GLU A CA 1
ATOM 552 C C . GLU A 1 71 ? 23.056 -5.741 -25.755 1.00 83.44 71 GLU A C 1
ATOM 554 O O . GLU A 1 71 ? 22.726 -6.405 -26.734 1.00 83.44 71 GLU A O 1
ATOM 559 N N . ALA A 1 72 ? 23.123 -4.406 -25.812 1.00 82.12 72 ALA A N 1
ATOM 560 C CA . ALA A 1 72 ? 22.857 -3.663 -27.045 1.00 82.12 72 ALA A CA 1
ATOM 561 C C . ALA A 1 72 ? 23.917 -3.938 -28.128 1.00 82.12 72 ALA A C 1
ATOM 563 O O . ALA A 1 72 ? 23.596 -3.998 -29.316 1.00 82.12 72 ALA A O 1
ATOM 564 N N . ARG A 1 73 ? 25.178 -4.121 -27.715 1.00 88.19 73 ARG A N 1
ATOM 565 C CA . ARG A 1 73 ? 26.287 -4.467 -28.609 1.00 88.19 73 ARG A CA 1
ATOM 566 C C . ARG A 1 73 ? 26.183 -5.904 -29.114 1.00 88.19 73 ARG A C 1
ATOM 568 O O . ARG A 1 73 ? 26.543 -6.171 -30.256 1.00 88.19 73 ARG A O 1
ATOM 575 N N . GLU A 1 74 ? 25.693 -6.827 -28.293 1.00 88.00 74 GLU A N 1
ATOM 576 C CA . GLU A 1 74 ? 25.466 -8.215 -28.696 1.00 88.00 74 GLU A CA 1
ATOM 577 C C . GLU A 1 74 ? 24.403 -8.313 -29.799 1.00 88.00 74 GLU A C 1
ATOM 579 O O . GLU A 1 74 ? 24.645 -8.960 -30.816 1.00 88.00 74 GLU A O 1
ATOM 584 N N . ASP A 1 75 ? 23.289 -7.584 -29.680 1.00 86.12 75 ASP A N 1
ATOM 585 C CA . ASP A 1 75 ? 22.268 -7.516 -30.738 1.00 86.12 75 ASP A CA 1
ATOM 586 C C . ASP A 1 75 ? 22.820 -6.962 -32.063 1.00 86.12 75 ASP A C 1
ATOM 588 O O . ASP A 1 75 ? 22.456 -7.431 -33.148 1.00 86.12 75 ASP A O 1
ATOM 592 N N . GLU A 1 76 ? 23.703 -5.962 -31.986 1.00 88.88 76 GLU A N 1
ATOM 593 C CA . GLU A 1 76 ? 24.374 -5.384 -33.152 1.00 88.88 76 GLU A CA 1
ATOM 594 C C . GLU A 1 76 ? 25.292 -6.417 -33.822 1.00 88.88 76 GLU A C 1
ATOM 596 O O . GLU A 1 76 ? 25.214 -6.623 -35.035 1.00 88.88 76 GLU A O 1
ATOM 601 N N . LEU A 1 77 ? 26.103 -7.135 -33.038 1.00 90.62 77 LEU A N 1
ATOM 602 C CA . LEU A 1 77 ? 26.984 -8.193 -33.539 1.00 90.62 77 LEU A CA 1
ATOM 603 C C . LEU A 1 77 ? 26.199 -9.357 -34.158 1.00 90.62 77 LEU A C 1
ATOM 605 O O . LEU A 1 77 ? 26.570 -9.844 -35.226 1.00 90.62 77 LEU A O 1
ATOM 609 N N . ILE A 1 78 ? 25.097 -9.772 -33.528 1.00 91.38 78 ILE A N 1
ATOM 610 C CA . ILE A 1 78 ? 24.197 -10.807 -34.050 1.00 91.38 78 ILE A CA 1
ATOM 611 C C . ILE A 1 78 ? 23.586 -10.356 -35.380 1.00 91.38 78 ILE A C 1
ATOM 613 O O . ILE A 1 78 ? 23.520 -11.145 -36.324 1.00 91.38 78 ILE A O 1
ATOM 617 N N . SER A 1 79 ? 23.167 -9.094 -35.484 1.00 89.31 79 SER A N 1
ATOM 618 C CA . SER A 1 79 ? 22.592 -8.541 -36.716 1.00 89.31 79 SER A CA 1
ATOM 619 C C . SER A 1 79 ? 23.608 -8.517 -37.862 1.00 89.31 79 SER A C 1
ATOM 621 O O . SER A 1 79 ? 23.276 -8.894 -38.986 1.00 89.31 79 SER A O 1
ATOM 623 N N . ILE A 1 80 ? 24.859 -8.142 -37.570 1.00 92.00 80 ILE A N 1
ATOM 624 C CA . ILE A 1 80 ? 25.967 -8.171 -38.536 1.00 92.00 80 ILE A CA 1
ATOM 625 C C . ILE A 1 80 ? 26.247 -9.610 -38.987 1.00 92.00 80 ILE A C 1
ATOM 627 O O . ILE A 1 80 ? 26.362 -9.864 -40.185 1.00 92.00 80 ILE A O 1
ATOM 631 N N . PHE A 1 81 ? 26.301 -10.565 -38.053 1.00 92.19 81 PHE A N 1
ATOM 632 C CA . PHE A 1 81 ? 26.536 -11.976 -38.369 1.00 92.19 81 PHE A CA 1
ATOM 633 C C . PHE A 1 81 ? 25.462 -12.543 -39.311 1.00 92.19 81 PHE A C 1
ATOM 635 O O . PHE A 1 81 ? 25.791 -13.148 -40.328 1.00 92.19 81 PHE A O 1
ATOM 642 N N . HIS A 1 82 ? 24.181 -12.267 -39.044 1.00 89.75 82 HIS A N 1
ATOM 643 C CA . HIS A 1 82 ? 23.080 -12.709 -39.908 1.00 89.75 82 HIS A CA 1
ATOM 644 C C . HIS A 1 82 ? 23.115 -12.090 -41.314 1.00 89.75 82 HIS A C 1
ATOM 646 O O . HIS A 1 82 ? 22.665 -12.726 -42.263 1.00 89.75 82 HIS A O 1
ATOM 652 N N . GLN A 1 83 ? 23.630 -10.865 -41.471 1.00 88.94 83 GLN A N 1
ATOM 653 C CA . GLN A 1 83 ? 23.812 -10.250 -42.793 1.00 88.94 83 GLN A CA 1
ATOM 654 C C . GLN A 1 83 ? 24.969 -10.870 -43.578 1.00 88.94 83 GLN A C 1
ATOM 656 O O . GLN A 1 83 ? 24.911 -10.917 -44.805 1.00 88.94 83 GLN A O 1
ATOM 661 N N . MET A 1 84 ? 26.010 -11.332 -42.885 1.00 84.38 84 MET A N 1
ATOM 662 C CA . MET A 1 84 ? 27.163 -11.977 -43.512 1.00 84.38 84 MET A CA 1
ATOM 663 C C . MET A 1 84 ? 26.846 -13.395 -44.003 1.00 84.38 84 MET A C 1
ATOM 665 O O . MET A 1 84 ? 27.381 -13.799 -45.027 1.00 84.38 84 MET A O 1
ATOM 669 N N . ASP A 1 85 ? 25.957 -14.118 -43.319 1.00 79.50 85 ASP A N 1
ATOM 670 C CA . ASP A 1 85 ? 25.595 -15.508 -43.648 1.00 79.50 85 ASP A CA 1
ATOM 671 C C . ASP A 1 85 ? 24.640 -15.635 -44.859 1.00 79.50 85 ASP A C 1
ATOM 673 O O . ASP A 1 85 ? 24.373 -16.737 -45.332 1.00 79.50 85 ASP A O 1
ATOM 677 N N . GLN A 1 86 ? 24.107 -14.518 -45.376 1.00 68.19 86 GLN A N 1
ATOM 678 C CA . GLN A 1 86 ? 23.220 -14.487 -46.554 1.00 68.19 86 GLN A CA 1
ATOM 679 C C . GLN A 1 86 ? 23.931 -14.117 -47.875 1.00 68.19 86 GLN A C 1
ATOM 681 O O . GLN A 1 86 ? 23.258 -13.722 -48.832 1.00 68.19 86 GLN A O 1
ATOM 686 N N . GLN A 1 87 ? 25.264 -14.236 -47.945 1.00 54.72 87 GLN A N 1
ATOM 687 C CA . GLN A 1 87 ? 26.070 -14.026 -49.163 1.00 54.72 87 GLN A CA 1
ATOM 688 C C . GLN A 1 87 ? 26.737 -15.304 -49.674 1.00 54.72 87 GLN A C 1
ATOM 690 O O . GLN A 1 87 ? 27.146 -16.143 -48.844 1.00 54.72 87 GLN A O 1
#

Solvent-accessible surface area (backbone atoms only — not comparable to full-atom values): 5161 Å² total; per-residue (Å²): 99,38,55,61,57,55,35,53,78,68,72,50,52,64,57,56,54,12,59,75,74,72,48,58,42,70,58,48,52,28,43,62,68,68,78,40,82,74,54,72,67,58,45,50,55,50,16,62,74,70,72,48,51,63,48,57,43,52,60,57,76,83,67,74,74,76,69,48,76,65,57,54,48,48,56,50,53,52,53,53,52,60,62,60,72,74,112

Nearest PDB structures (foldseek):
  2xj3-assembly1_B  TM=9.439E-01  e=2.270E-03  Enterococcus faecalis
  6jq1-assembly1_A  TM=7.600E-01  e=1.688E-03  Deinococcus geothermalis DSM 11300
  2lyk-assembly1_B  TM=9.332E-01  e=7.885E-03  Enterococcus faecalis
  3f52-assembly1_A  TM=7.746E-01  e=4.624E-03  Corynebacterium glutamicum
  2b5a-assembly1_A  TM=8.543E-01  e=1.427E-02  [Bacillus] caldolyticus

Sequence (87 aa):
MKLKELRRKNGLTQEQVAAIIGIPKKTYQNYERGVREADSEVLCTLADHYGVSLDELVGRDHSPMAKTADEAREDELISIFHQMDQQ

Mean predicted aligned error: 8.57 Å

Radius of gyration: 21.53 Å; Cα contacts (8 Å, |Δi|>4): 59; chains: 1; bounding box: 41×23×61 Å

pLDDT: mean 91.65, std 9.35, range [54.72, 98.56]

Secondary structure (DSSP, 8-state):
--HHHHHHHTT--HHHHHHHTTS-HHHHHHHHTTSSPPPHHHHHHHHHHHT--HHHHHT---PPPPPPHHHHHHHHHHHHHHHHTT-

Foldseek 3Di:
DCLVVLCVVVVHDLCVVCVQLVHDSVVSVCCVVVVDPDDPVSLVSSCVVSVHDSCVSVVPDVPPPPQDPVRVVVVVVVVVVVVVVVD